Protein AF-A0A922W3M3-F1 (afdb_monomer_lite)

pLDDT: mean 77.65, std 8.55, range [45.28, 86.75]

Secondary structure (DSSP, 8-state):
--HHHHHHHHHHHHHTTS-HHHHHHHHHHHHHHHHHHHHHHHHHHHTT--HHHHHHHHHHHHHHHHHHHHHHHHHHHSHHHHHHHHHHHHHHH--SS--HHHHHHHHHHHHHHHHHHHHHHHHHHHHHHHHHHHHHTT---

Structure (mmCIF, N/CA/C/O backbone):
data_AF-A0A922W3M3-F1
#
_entry.id   AF-A0A922W3M3-F1
#
loop_
_atom_site.group_PDB
_atom_site.id
_atom_site.type_symbol
_atom_site.label_atom_id
_atom_site.label_alt_id
_atom_site.label_comp_id
_atom_site.label_asym_id
_atom_site.label_entity_id
_atom_site.label_seq_id
_atom_site.pdbx_PDB_ins_code
_atom_site.Cartn_x
_atom_site.Cartn_y
_atom_site.Cartn_z
_atom_site.occupancy
_atom_site.B_iso_or_equiv
_atom_site.auth_seq_id
_atom_site.auth_comp_id
_atom_site.auth_asym_id
_atom_site.auth_atom_id
_atom_site.pdbx_PDB_model_num
ATOM 1 N N . MET A 1 1 ? -12.869 9.320 -8.250 1.00 48.91 1 MET A N 1
ATOM 2 C CA . MET A 1 1 ? -11.608 9.200 -7.478 1.00 48.91 1 MET A CA 1
ATOM 3 C C . MET A 1 1 ? -10.377 9.263 -8.399 1.00 48.91 1 MET A C 1
ATOM 5 O O . MET A 1 1 ? -9.536 8.381 -8.354 1.00 48.91 1 MET A O 1
ATOM 9 N N . VAL A 1 2 ? -10.253 10.299 -9.240 1.00 51.06 2 VAL A N 1
ATOM 10 C CA . VAL A 1 2 ? -9.133 10.427 -10.210 1.00 51.06 2 VAL A CA 1
ATOM 11 C C . VAL A 1 2 ? -8.075 11.436 -9.736 1.00 51.06 2 VAL A C 1
ATOM 13 O O . VAL A 1 2 ? -6.919 11.378 -10.133 1.00 51.06 2 VAL A O 1
ATOM 16 N N . VAL A 1 3 ? -8.453 12.325 -8.814 1.00 57.16 3 VAL A N 1
ATOM 17 C CA . VAL A 1 3 ? -7.577 13.363 -8.252 1.00 57.16 3 VAL A CA 1
ATOM 18 C C . VAL A 1 3 ? -6.368 12.787 -7.491 1.00 57.16 3 VAL A C 1
ATOM 20 O O . VAL A 1 3 ? -5.262 13.267 -7.736 1.00 57.16 3 VAL A O 1
ATOM 23 N N . PRO A 1 4 ? -6.503 11.744 -6.639 1.00 66.81 4 PRO A N 1
ATOM 24 C CA . PRO A 1 4 ? -5.361 11.222 -5.884 1.00 66.81 4 PRO A CA 1
ATOM 25 C C . PRO A 1 4 ? -4.205 10.681 -6.750 1.00 66.81 4 PRO A C 1
ATOM 27 O O . PRO A 1 4 ? -3.071 11.097 -6.520 1.00 66.81 4 PRO A O 1
ATOM 30 N N . PRO A 1 5 ? -4.428 9.815 -7.764 1.00 63.19 5 PRO A N 1
ATOM 31 C CA . PRO A 1 5 ? -3.322 9.285 -8.563 1.00 63.19 5 PRO A CA 1
ATOM 32 C C . PRO A 1 5 ? -2.621 10.356 -9.412 1.00 63.19 5 PRO A C 1
ATOM 34 O O . PRO A 1 5 ? -1.406 10.289 -9.581 1.00 63.19 5 PRO A O 1
ATOM 37 N N . ILE A 1 6 ? -3.345 11.374 -9.896 1.00 72.88 6 ILE A N 1
ATOM 38 C CA . ILE A 1 6 ? -2.750 12.477 -10.670 1.00 72.88 6 ILE A CA 1
ATOM 39 C C . ILE A 1 6 ? -1.876 13.360 -9.774 1.00 72.88 6 ILE A C 1
ATOM 41 O O . ILE A 1 6 ? -0.749 13.684 -10.145 1.00 72.88 6 ILE A O 1
ATOM 45 N N . ALA A 1 7 ? -2.365 13.717 -8.583 1.00 71.62 7 ALA A N 1
ATOM 46 C CA . ALA A 1 7 ? -1.602 14.523 -7.632 1.00 71.62 7 ALA A CA 1
ATOM 47 C C . ALA A 1 7 ? -0.295 13.826 -7.218 1.00 71.62 7 ALA A C 1
ATOM 49 O O . ALA A 1 7 ? 0.750 14.470 -7.139 1.00 71.62 7 ALA A O 1
ATOM 50 N N . ILE A 1 8 ? -0.338 12.501 -7.035 1.00 71.25 8 ILE A N 1
ATOM 51 C CA . ILE A 1 8 ? 0.855 11.690 -6.769 1.00 71.25 8 ILE A CA 1
ATOM 52 C C . ILE A 1 8 ? 1.810 11.748 -7.964 1.00 71.25 8 ILE A C 1
ATOM 54 O O . ILE A 1 8 ? 2.973 12.088 -7.776 1.00 71.25 8 ILE A O 1
ATOM 58 N N . ALA A 1 9 ? 1.338 11.493 -9.188 1.00 74.56 9 ALA A N 1
ATOM 59 C CA . ALA A 1 9 ? 2.190 11.495 -10.380 1.00 74.56 9 ALA A CA 1
ATOM 60 C C . ALA A 1 9 ? 2.941 12.827 -10.585 1.00 74.56 9 ALA A C 1
ATOM 62 O O . ALA A 1 9 ? 4.115 12.824 -10.954 1.00 74.56 9 ALA A O 1
ATOM 63 N N . VAL A 1 10 ? 2.288 13.955 -10.289 1.00 80.62 10 VAL A N 1
ATOM 64 C CA . VAL A 1 10 ? 2.880 15.300 -10.389 1.00 80.62 10 VAL A CA 1
ATOM 65 C C . VAL A 1 10 ? 3.872 15.589 -9.257 1.00 80.62 10 VAL A C 1
ATOM 67 O O . VAL A 1 10 ? 4.866 16.279 -9.477 1.00 80.62 10 VAL A O 1
ATOM 70 N N . ALA A 1 11 ? 3.649 15.053 -8.056 1.00 75.88 11 ALA A N 1
ATOM 71 C CA . ALA A 1 11 ? 4.514 15.299 -6.903 1.00 75.88 11 ALA A CA 1
ATOM 72 C C . ALA A 1 11 ? 5.857 14.550 -6.972 1.00 75.88 11 ALA A C 1
ATOM 74 O O . ALA A 1 11 ? 6.844 14.999 -6.387 1.00 75.88 11 ALA A O 1
ATOM 75 N N . ILE A 1 12 ? 5.927 13.424 -7.689 1.00 76.00 12 ILE A N 1
ATOM 76 C CA . ILE A 1 12 ? 7.130 12.582 -7.736 1.00 76.00 12 ILE A CA 1
ATOM 77 C C . ILE A 1 12 ? 8.392 13.291 -8.278 1.00 76.00 12 ILE A C 1
ATOM 79 O O . ILE A 1 12 ? 9.439 13.165 -7.637 1.00 76.00 12 ILE A O 1
ATOM 83 N N . PRO A 1 13 ? 8.373 14.030 -9.407 1.00 79.94 13 PRO A N 1
ATOM 84 C CA . PRO A 1 13 ? 9.574 14.718 -9.890 1.00 79.94 13 PRO A CA 1
ATOM 85 C C . PRO A 1 13 ? 10.123 15.742 -8.889 1.00 79.94 13 PRO A C 1
ATOM 87 O O . PRO A 1 13 ? 11.336 15.919 -8.808 1.00 79.94 13 PRO A O 1
ATOM 90 N N . TRP A 1 14 ? 9.251 16.372 -8.099 1.00 80.25 14 TRP A N 1
ATOM 91 C CA . TRP A 1 14 ? 9.653 17.302 -7.045 1.00 80.25 14 TRP A CA 1
ATOM 92 C C . TRP A 1 14 ? 10.199 16.571 -5.810 1.00 80.25 14 TRP A C 1
ATOM 94 O O . TRP A 1 14 ? 11.246 16.947 -5.285 1.00 80.25 14 TRP A O 1
ATOM 104 N N . LEU A 1 15 ? 9.552 15.475 -5.391 1.00 73.75 15 LEU A N 1
ATOM 105 C CA . LEU A 1 15 ? 10.005 14.635 -4.273 1.00 73.75 15 LEU A CA 1
ATOM 106 C C . LEU A 1 15 ? 11.396 14.035 -4.511 1.00 73.75 15 LEU A C 1
ATOM 108 O O . LEU A 1 15 ? 12.171 13.918 -3.568 1.00 73.75 15 LEU A O 1
ATOM 112 N N . ARG A 1 16 ? 11.746 13.718 -5.766 1.00 72.56 16 ARG A N 1
ATOM 113 C CA . ARG A 1 16 ? 13.081 13.217 -6.144 1.00 72.56 16 ARG A CA 1
ATOM 114 C C . ARG A 1 16 ? 14.224 14.205 -5.887 1.00 72.56 16 ARG A C 1
ATOM 116 O O . ARG A 1 16 ? 15.373 13.783 -5.862 1.00 72.56 16 ARG A O 1
ATOM 123 N N . GLN A 1 17 ? 13.931 15.497 -5.737 1.00 83.75 17 GLN A N 1
ATOM 124 C CA . GLN A 1 17 ? 14.941 16.537 -5.501 1.00 83.75 17 GLN A CA 1
ATOM 125 C C . GLN A 1 17 ? 15.170 16.818 -4.008 1.00 83.75 17 GLN A C 1
ATOM 127 O O . GLN A 1 17 ? 16.065 17.586 -3.664 1.00 83.75 17 GLN A O 1
ATOM 132 N N . GLN A 1 18 ? 14.356 16.239 -3.122 1.00 81.81 18 GLN A N 1
ATOM 133 C CA . GLN A 1 18 ? 14.403 16.491 -1.682 1.00 81.81 18 GLN A CA 1
ATOM 134 C C . GLN A 1 18 ? 15.261 15.452 -0.957 1.00 81.81 18 GLN A C 1
ATOM 136 O O . GLN A 1 18 ? 15.454 14.340 -1.441 1.00 81.81 18 GLN A O 1
ATOM 141 N N . SER A 1 19 ? 15.779 15.810 0.220 1.00 85.50 19 SER A N 1
ATOM 142 C CA . SER A 1 19 ? 16.557 14.885 1.046 1.00 85.50 19 SER A CA 1
ATOM 143 C C . SER A 1 19 ? 15.690 13.730 1.559 1.00 85.50 19 SER A C 1
ATOM 145 O O . SER A 1 19 ? 14.528 13.932 1.924 1.00 85.50 19 SER A O 1
ATOM 147 N N . ASP A 1 20 ? 16.267 12.527 1.645 1.00 81.06 20 ASP A N 1
ATOM 148 C CA . ASP A 1 20 ? 15.551 11.309 2.060 1.00 81.06 20 ASP A CA 1
ATOM 149 C C . ASP A 1 20 ? 14.798 11.496 3.385 1.00 81.06 20 ASP A C 1
ATOM 151 O O . ASP A 1 20 ? 13.644 11.093 3.518 1.00 81.06 20 ASP A O 1
ATOM 155 N N . GLY A 1 21 ? 15.410 12.185 4.355 1.00 80.75 21 GLY A N 1
ATOM 156 C CA . GLY A 1 21 ? 14.781 12.478 5.646 1.00 80.75 21 GLY A CA 1
ATOM 157 C C . GLY A 1 21 ? 13.502 13.314 5.530 1.00 80.75 21 GLY A C 1
ATOM 158 O O . GLY A 1 21 ? 12.533 13.059 6.245 1.00 80.75 21 GLY A O 1
ATOM 159 N N . LEU A 1 22 ? 13.463 14.274 4.601 1.00 83.50 22 LEU A N 1
ATOM 160 C CA . LEU A 1 22 ? 12.285 15.105 4.350 1.00 83.50 22 LEU A CA 1
ATOM 161 C C . LEU A 1 22 ? 11.182 14.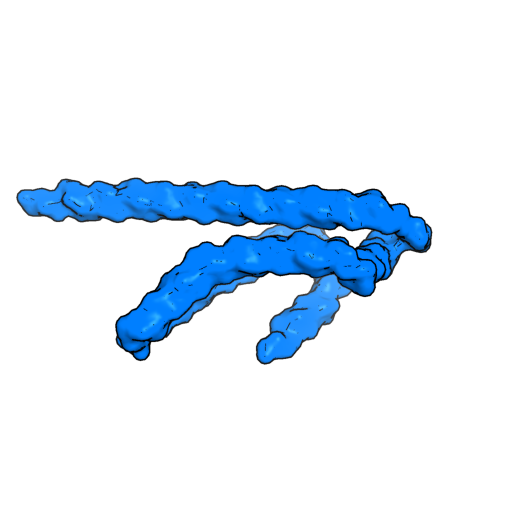278 3.672 1.00 83.50 22 LEU A C 1
ATOM 163 O O . LEU A 1 22 ? 10.018 14.366 4.066 1.00 83.50 22 LEU A O 1
ATOM 167 N N . VAL A 1 23 ? 11.549 13.410 2.723 1.00 81.56 23 VAL A N 1
ATOM 168 C CA . VAL A 1 23 ? 10.612 12.483 2.069 1.00 81.56 23 VAL A CA 1
ATOM 169 C C . VAL A 1 23 ? 9.993 11.521 3.086 1.00 81.56 23 VAL A C 1
ATOM 171 O O . VAL A 1 23 ? 8.770 11.357 3.097 1.00 81.56 23 VAL A O 1
ATOM 174 N N . PHE A 1 24 ? 10.793 10.934 3.981 1.00 81.81 24 PHE A N 1
ATOM 175 C CA . PHE A 1 24 ? 10.284 10.059 5.042 1.00 81.81 24 PHE A CA 1
ATOM 176 C C . PHE A 1 24 ? 9.351 10.796 6.004 1.00 81.81 24 PHE A C 1
ATOM 178 O O . PHE A 1 24 ? 8.296 10.264 6.351 1.00 81.81 24 PHE A O 1
ATOM 185 N N . LEU A 1 25 ? 9.690 12.027 6.393 1.00 84.75 25 LEU A N 1
ATOM 186 C CA . LEU A 1 25 ? 8.866 12.833 7.291 1.00 84.75 25 LEU A CA 1
ATOM 187 C C . LEU A 1 25 ? 7.523 13.201 6.647 1.00 84.75 25 LEU A C 1
ATOM 189 O O . LEU A 1 25 ? 6.475 12.976 7.253 1.00 84.75 25 LEU A O 1
ATOM 193 N N . LEU A 1 26 ? 7.528 13.702 5.407 1.00 83.06 26 LEU A N 1
ATOM 194 C CA . LEU A 1 26 ? 6.297 14.028 4.678 1.00 83.06 26 LEU A CA 1
ATOM 195 C C . LEU A 1 26 ? 5.425 12.791 4.456 1.00 83.06 26 LEU A C 1
ATOM 197 O O . LEU A 1 26 ? 4.212 12.848 4.661 1.00 83.06 26 LEU A O 1
ATOM 201 N N . THR A 1 27 ? 6.040 11.665 4.089 1.00 81.56 27 THR A N 1
ATOM 202 C CA . THR A 1 27 ? 5.329 10.393 3.908 1.00 81.56 27 THR A CA 1
ATOM 203 C C . THR A 1 27 ? 4.723 9.918 5.226 1.00 81.56 27 THR A C 1
ATOM 205 O O . THR A 1 27 ? 3.566 9.505 5.254 1.00 81.56 27 THR A O 1
ATOM 208 N N . GLY A 1 28 ? 5.460 10.039 6.333 1.00 80.88 28 GLY A N 1
ATOM 209 C CA . GLY A 1 28 ? 4.972 9.709 7.670 1.00 80.88 28 GLY A CA 1
ATOM 210 C C . GLY A 1 28 ? 3.781 10.570 8.094 1.00 80.88 28 GLY A C 1
ATOM 211 O O . GLY A 1 28 ? 2.777 10.036 8.571 1.00 80.88 28 GLY A O 1
ATOM 212 N N . ILE A 1 29 ? 3.840 11.885 7.863 1.00 83.50 29 ILE A N 1
ATOM 213 C CA . ILE A 1 29 ? 2.723 12.801 8.146 1.00 83.50 29 ILE A CA 1
ATOM 214 C C . ILE A 1 29 ? 1.509 12.441 7.287 1.00 83.50 29 ILE A C 1
ATOM 216 O O . ILE A 1 29 ? 0.409 12.289 7.818 1.00 83.50 29 ILE A O 1
ATOM 220 N N . ALA A 1 30 ? 1.698 12.259 5.979 1.00 82.31 30 ALA A N 1
ATOM 221 C CA . ALA A 1 30 ? 0.617 11.911 5.061 1.00 82.31 30 ALA A CA 1
ATOM 222 C C . ALA A 1 30 ? -0.042 10.573 5.432 1.00 82.31 30 ALA A C 1
ATOM 224 O O . ALA A 1 30 ? -1.272 10.473 5.451 1.00 82.31 30 ALA A O 1
ATOM 225 N N . ALA A 1 31 ? 0.757 9.563 5.785 1.00 78.31 31 ALA A N 1
ATOM 226 C CA . ALA A 1 31 ? 0.263 8.273 6.253 1.00 78.31 31 ALA A CA 1
ATOM 227 C C . ALA A 1 31 ? -0.540 8.424 7.553 1.00 78.31 31 ALA A C 1
ATOM 229 O O . ALA A 1 31 ? -1.653 7.911 7.650 1.00 78.31 31 ALA A O 1
ATOM 230 N N . THR A 1 32 ? -0.022 9.188 8.518 1.00 78.75 32 THR A N 1
ATOM 231 C CA . THR A 1 32 ? -0.694 9.421 9.806 1.00 78.75 32 THR A CA 1
ATOM 232 C C . THR A 1 32 ? -2.026 10.141 9.615 1.00 78.75 32 THR A C 1
ATOM 234 O O . THR A 1 32 ? -3.042 9.702 10.152 1.00 78.75 32 THR A O 1
ATOM 237 N N . LEU A 1 33 ? -2.054 11.201 8.801 1.00 82.31 33 LEU A N 1
ATOM 238 C CA . LEU A 1 33 ? -3.287 11.915 8.464 1.00 82.31 33 LEU A CA 1
ATOM 239 C C . LEU A 1 33 ? -4.294 10.994 7.779 1.00 82.31 33 LEU A C 1
ATOM 241 O O . LEU A 1 33 ? -5.457 10.982 8.165 1.00 82.31 33 LEU A O 1
ATOM 245 N N . THR A 1 34 ? -3.852 10.177 6.823 1.00 82.19 34 THR A N 1
ATOM 246 C CA . THR A 1 34 ? -4.730 9.232 6.118 1.00 82.19 34 THR A CA 1
ATOM 247 C C . THR A 1 34 ? -5.355 8.227 7.083 1.00 82.19 34 THR A C 1
ATOM 249 O O . THR A 1 34 ? -6.560 7.982 7.021 1.00 82.19 34 THR A O 1
ATOM 252 N N . VAL A 1 35 ? -4.565 7.676 8.009 1.00 79.50 35 VAL A N 1
ATOM 253 C CA . VAL A 1 35 ? -5.059 6.744 9.030 1.00 79.50 35 VAL A CA 1
ATOM 254 C C . VAL A 1 35 ? -6.057 7.437 9.959 1.00 79.50 35 VAL A C 1
ATOM 256 O O . VAL A 1 35 ? -7.152 6.917 10.161 1.00 79.50 35 VAL A O 1
ATOM 259 N N . LEU A 1 36 ? -5.733 8.628 10.469 1.00 78.81 36 LEU A N 1
ATOM 260 C CA . LEU A 1 36 ? -6.625 9.389 11.351 1.00 78.81 36 LEU A CA 1
ATOM 261 C C . LEU A 1 36 ? -7.935 9.768 10.656 1.00 78.81 36 LEU A C 1
ATOM 263 O O . LEU A 1 36 ? -9.007 9.588 11.232 1.00 78.81 36 LEU A O 1
ATOM 267 N N . SER A 1 37 ? -7.868 10.248 9.413 1.00 79.12 37 SER A N 1
ATOM 268 C CA . SER A 1 37 ? -9.051 10.564 8.612 1.00 79.12 37 SER A CA 1
ATOM 269 C C . SER A 1 37 ? -9.888 9.320 8.328 1.00 79.12 37 SER A C 1
ATOM 271 O O . SER A 1 37 ? -11.108 9.387 8.434 1.00 79.12 37 SER A O 1
ATOM 273 N N . SER A 1 38 ? -9.257 8.181 8.023 1.00 76.88 38 SER A N 1
ATOM 274 C CA . SER A 1 38 ? -9.957 6.909 7.810 1.00 76.88 38 SER A CA 1
ATOM 275 C C . SER A 1 38 ? -10.706 6.462 9.069 1.00 76.88 38 SER A C 1
ATOM 277 O O . SER A 1 38 ? -11.890 6.136 8.996 1.00 76.88 38 SER A O 1
ATOM 279 N N . ILE A 1 39 ? -10.063 6.541 10.241 1.00 79.25 39 ILE A N 1
ATOM 280 C CA . ILE A 1 39 ? -10.692 6.215 11.530 1.00 79.25 39 ILE A CA 1
ATOM 281 C C . ILE A 1 39 ? -11.843 7.183 11.834 1.00 79.25 39 ILE A C 1
ATOM 283 O O . ILE A 1 39 ? -12.936 6.745 12.187 1.00 79.25 39 ILE A O 1
ATOM 287 N N . ALA A 1 40 ? -11.630 8.491 11.669 1.00 77.50 40 ALA A N 1
ATOM 288 C CA . ALA A 1 40 ? -12.657 9.500 11.921 1.00 77.50 40 ALA A CA 1
ATOM 289 C C . ALA A 1 40 ? -13.888 9.299 11.022 1.00 77.50 40 ALA A C 1
ATOM 291 O O . ALA A 1 40 ? -15.020 9.315 11.506 1.00 77.50 40 ALA A O 1
ATOM 292 N N . LEU A 1 41 ? -13.671 9.051 9.727 1.00 80.38 41 LEU A N 1
ATOM 293 C CA . LEU A 1 41 ? -14.743 8.756 8.777 1.00 80.38 41 LEU A CA 1
ATOM 294 C C . LEU A 1 41 ? -15.456 7.445 9.115 1.00 80.38 41 LEU A C 1
ATOM 296 O O . LEU A 1 41 ? -16.681 7.401 9.051 1.00 80.38 41 LEU A O 1
ATOM 300 N N . ALA A 1 42 ? -14.724 6.405 9.521 1.00 74.94 42 ALA A N 1
ATOM 301 C CA . ALA A 1 42 ? -15.320 5.137 9.929 1.00 74.94 42 ALA A CA 1
ATOM 302 C C . ALA A 1 42 ? -16.258 5.308 11.137 1.00 74.94 42 ALA A C 1
ATOM 304 O O . ALA A 1 42 ? -17.373 4.792 11.116 1.00 74.94 42 ALA A O 1
ATOM 305 N N . VAL A 1 43 ? -15.855 6.087 12.148 1.00 76.50 43 VAL A N 1
ATOM 306 C CA . VAL A 1 43 ? -16.678 6.368 13.341 1.00 76.50 43 VAL A CA 1
ATOM 307 C C . VAL A 1 43 ? -17.921 7.191 13.002 1.00 76.50 43 VAL A C 1
ATOM 309 O O . VAL A 1 43 ? -19.000 6.928 13.533 1.00 76.50 43 VAL A O 1
ATOM 312 N N . LEU A 1 44 ? -17.786 8.194 12.130 1.00 78.31 44 LEU A N 1
ATOM 313 C CA . LEU A 1 44 ? -18.923 9.006 11.691 1.00 78.31 44 LEU A CA 1
ATOM 314 C C . LEU A 1 44 ? -19.928 8.173 10.888 1.00 78.31 44 LEU A C 1
ATOM 316 O O . LEU A 1 44 ? -21.133 8.309 11.094 1.00 78.31 44 LEU A O 1
ATOM 320 N N . ASN A 1 45 ? -19.432 7.299 10.011 1.00 75.94 45 ASN A N 1
ATOM 321 C CA . ASN A 1 45 ? -20.266 6.482 9.138 1.00 75.94 45 ASN A CA 1
ATOM 322 C C . ASN A 1 45 ? -20.981 5.355 9.905 1.00 75.94 45 ASN A C 1
ATOM 324 O O . ASN A 1 45 ? -22.144 5.084 9.632 1.00 75.94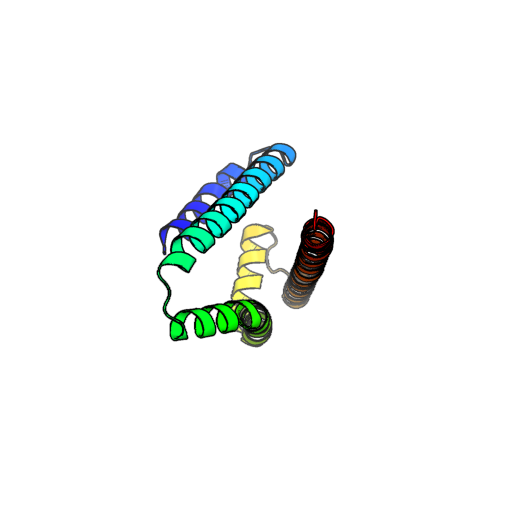 45 ASN A O 1
ATOM 328 N N . ASP A 1 46 ? -20.350 4.747 10.918 1.00 70.31 46 ASP A N 1
ATOM 329 C CA . ASP A 1 46 ? -20.937 3.637 11.696 1.00 70.31 46 ASP A CA 1
ATOM 330 C C . ASP A 1 46 ? -22.265 3.998 12.394 1.00 70.31 46 ASP A C 1
ATOM 332 O O . ASP A 1 46 ? -23.117 3.136 12.620 1.00 70.31 46 ASP A O 1
ATOM 336 N N . ARG A 1 47 ? -22.494 5.290 12.669 1.00 67.25 47 ARG A N 1
ATOM 337 C CA . ARG A 1 47 ? -23.727 5.783 13.306 1.00 67.25 47 ARG A CA 1
ATOM 338 C C . ARG A 1 47 ? -24.960 5.778 12.398 1.00 67.25 47 ARG A C 1
ATOM 340 O O . ARG A 1 47 ? -26.060 5.929 12.920 1.00 67.25 47 ARG A O 1
ATOM 347 N N . GLN A 1 48 ? -24.801 5.637 11.081 1.00 71.38 48 GLN A N 1
ATOM 348 C CA . GLN A 1 48 ? -25.908 5.722 10.113 1.00 71.38 48 GLN A CA 1
ATOM 349 C C . GLN A 1 48 ? -26.157 4.421 9.336 1.00 71.38 48 GLN A C 1
ATOM 351 O O . GLN A 1 48 ? -26.903 4.417 8.362 1.00 71.38 48 GLN A O 1
ATOM 356 N N . ILE A 1 49 ? -25.525 3.319 9.745 1.00 72.62 49 ILE A N 1
ATOM 357 C CA . ILE A 1 49 ? -25.479 2.079 8.968 1.00 72.62 49 ILE A CA 1
ATOM 358 C C . ILE A 1 49 ? -26.479 1.049 9.508 1.00 72.62 49 ILE A C 1
ATOM 360 O O . ILE A 1 49 ? -26.381 0.610 10.658 1.00 72.62 49 ILE A O 1
ATOM 364 N N . ASP A 1 50 ? -27.392 0.617 8.635 1.00 80.62 50 ASP A N 1
ATOM 365 C CA . ASP A 1 50 ? -28.314 -0.498 8.871 1.00 80.62 50 ASP A CA 1
ATOM 366 C C . ASP A 1 50 ? -27.572 -1.832 9.054 1.00 80.62 50 ASP A C 1
ATOM 368 O O . ASP A 1 50 ? -26.464 -2.040 8.549 1.00 80.62 50 ASP A O 1
ATOM 372 N N . GLU A 1 51 ? -28.205 -2.796 9.725 1.00 79.69 51 GLU A N 1
ATOM 373 C CA . GLU A 1 51 ? -27.595 -4.093 10.058 1.00 79.69 51 GLU A CA 1
ATOM 374 C C . GLU A 1 51 ? -27.049 -4.848 8.834 1.00 79.69 51 GLU A C 1
ATOM 376 O O . GLU A 1 51 ? -25.969 -5.446 8.896 1.00 79.69 51 GLU A O 1
ATOM 381 N N . TRP A 1 52 ? -27.741 -4.756 7.693 1.00 80.38 52 TRP A N 1
ATOM 382 C CA . TRP A 1 52 ? -27.281 -5.323 6.424 1.00 80.38 52 TRP A CA 1
ATOM 383 C C . TRP A 1 52 ? -25.967 -4.691 5.951 1.00 80.38 52 TRP A C 1
ATOM 385 O O . TRP A 1 52 ? -25.008 -5.392 5.617 1.00 80.38 52 TRP A O 1
ATOM 395 N N . GLN A 1 53 ? -25.889 -3.360 5.969 1.00 77.62 53 GLN A N 1
ATOM 396 C CA . GLN A 1 53 ? -24.685 -2.642 5.569 1.00 77.62 53 GLN A CA 1
ATOM 397 C C . GLN A 1 53 ? -23.532 -2.871 6.557 1.00 77.62 53 GLN A C 1
ATOM 399 O O . GLN A 1 53 ? -22.380 -2.952 6.131 1.00 77.62 53 GLN A O 1
ATOM 404 N N . ARG A 1 54 ? -23.823 -3.078 7.848 1.00 78.56 54 ARG A N 1
ATOM 405 C CA . ARG A 1 54 ? -22.816 -3.430 8.862 1.00 78.56 54 ARG A CA 1
ATOM 406 C C . ARG A 1 54 ? -22.214 -4.815 8.613 1.00 78.56 54 ARG A C 1
ATOM 408 O O . ARG A 1 54 ? -20.998 -4.979 8.722 1.00 78.56 54 ARG A O 1
ATOM 415 N N . SER A 1 55 ? -23.034 -5.802 8.246 1.00 80.19 55 SER A N 1
ATOM 416 C CA . SER A 1 55 ? -22.549 -7.131 7.839 1.00 80.19 55 SER A CA 1
ATOM 417 C C . SER A 1 55 ? -21.662 -7.041 6.593 1.00 80.19 55 SER A C 1
ATOM 419 O O . SER A 1 55 ? -20.551 -7.577 6.567 1.00 80.19 55 SER A O 1
ATOM 421 N N . ASN A 1 56 ? -22.098 -6.264 5.598 1.00 78.94 56 ASN A N 1
ATOM 422 C CA . ASN A 1 56 ? -21.352 -6.077 4.357 1.00 78.94 56 ASN A CA 1
ATOM 423 C C . ASN A 1 56 ? -20.015 -5.341 4.584 1.00 78.94 56 ASN A C 1
ATOM 425 O O . ASN A 1 56 ? -18.987 -5.721 4.026 1.00 78.94 56 ASN A O 1
ATOM 429 N N . ALA A 1 57 ? -19.994 -4.337 5.467 1.00 79.06 57 ALA A N 1
ATOM 430 C CA . ALA A 1 57 ? -18.774 -3.631 5.856 1.00 79.06 57 ALA A CA 1
ATOM 431 C C . ALA A 1 57 ? -17.775 -4.558 6.570 1.00 79.06 57 ALA A C 1
ATOM 433 O O . ALA A 1 57 ? -16.577 -4.508 6.283 1.00 79.06 57 ALA A O 1
ATOM 434 N N . ARG A 1 58 ? -18.250 -5.448 7.454 1.00 79.75 58 ARG A N 1
ATOM 435 C CA . ARG A 1 58 ? -17.405 -6.460 8.117 1.00 79.75 58 ARG A CA 1
ATOM 436 C C . ARG A 1 58 ? -16.823 -7.454 7.118 1.00 79.75 58 ARG A C 1
ATOM 438 O O . ARG A 1 58 ? -15.620 -7.699 7.149 1.00 79.75 58 ARG A O 1
ATOM 445 N N . PHE A 1 59 ? -17.646 -7.960 6.199 1.00 79.00 59 PHE A N 1
ATOM 446 C CA . PHE A 1 59 ? -17.191 -8.845 5.129 1.00 79.00 59 PHE A CA 1
ATOM 447 C C . PHE A 1 59 ? -16.128 -8.165 4.256 1.00 79.00 59 PHE A C 1
ATOM 449 O O . PHE A 1 59 ? -15.046 -8.716 4.060 1.00 79.00 59 PHE A O 1
ATOM 456 N N . SER A 1 60 ? -16.386 -6.934 3.807 1.00 80.06 60 SER A N 1
ATOM 457 C CA . SER A 1 60 ? -15.433 -6.162 3.006 1.00 80.06 60 SER A CA 1
ATOM 458 C C . SER A 1 60 ? -14.135 -5.870 3.759 1.00 80.06 60 SER A C 1
ATOM 460 O O . SER A 1 60 ? -13.071 -5.868 3.149 1.00 80.06 60 SER A O 1
ATOM 462 N N . SER A 1 61 ? -14.194 -5.624 5.067 1.00 77.31 61 SER A N 1
ATOM 463 C CA . SER A 1 61 ? -13.002 -5.333 5.873 1.00 77.31 61 SER A CA 1
ATOM 464 C C . SER A 1 61 ? -12.157 -6.586 6.106 1.00 77.31 61 SER A C 1
ATOM 466 O O . SER A 1 61 ? -10.932 -6.521 6.068 1.00 77.31 61 SER A O 1
ATOM 468 N N . GLN A 1 62 ? -12.808 -7.734 6.308 1.00 79.06 62 GLN A N 1
ATOM 469 C CA . GLN A 1 62 ? -12.136 -9.011 6.533 1.00 79.06 62 GLN A CA 1
ATOM 470 C C . GLN A 1 62 ? -11.542 -9.589 5.244 1.00 79.06 62 GLN A C 1
ATOM 472 O O . GLN A 1 62 ? -10.408 -10.061 5.246 1.00 79.06 62 GLN A O 1
ATOM 477 N N . TRP A 1 63 ? -12.289 -9.540 4.140 1.00 76.94 63 TRP A N 1
ATOM 478 C CA . TRP A 1 63 ? -11.893 -10.174 2.882 1.00 76.94 63 TRP A CA 1
ATOM 479 C C . TRP A 1 63 ? -11.244 -9.216 1.894 1.00 76.94 63 TRP A C 1
ATOM 481 O O . TRP A 1 63 ? -10.468 -9.664 1.056 1.00 76.94 63 TRP A O 1
ATOM 491 N N . GLY A 1 64 ? -11.511 -7.911 1.978 1.00 78.94 64 GLY A N 1
ATOM 492 C CA . GLY A 1 64 ? -11.030 -6.935 0.998 1.00 78.94 64 GLY A CA 1
ATOM 493 C C . GLY A 1 64 ? -9.510 -6.919 0.875 1.00 78.94 64 GLY A C 1
ATOM 494 O O . GLY A 1 64 ? -8.984 -6.869 -0.235 1.00 78.94 64 GLY A O 1
ATOM 495 N N . TRP A 1 65 ? -8.794 -7.053 1.993 1.00 77.38 65 TRP A N 1
ATOM 496 C CA . TRP A 1 65 ? -7.335 -7.127 1.973 1.00 77.38 65 TRP A CA 1
ATOM 497 C C . TRP A 1 65 ? -6.823 -8.443 1.376 1.00 77.38 65 TRP A C 1
ATOM 499 O O . TRP A 1 65 ? -5.985 -8.418 0.477 1.00 77.38 65 TRP A O 1
ATOM 509 N N . THR A 1 66 ? -7.356 -9.590 1.809 1.00 79.06 66 THR A N 1
ATOM 510 C CA . THR A 1 66 ? -6.933 -10.910 1.313 1.00 79.06 66 THR A CA 1
ATOM 511 C C . THR A 1 66 ? -7.249 -11.089 -0.171 1.00 79.06 66 THR A C 1
ATOM 513 O O . THR A 1 66 ? -6.397 -11.538 -0.937 1.00 79.06 66 THR A O 1
ATOM 516 N N . VAL A 1 67 ? -8.451 -10.693 -0.594 1.00 83.69 67 VAL A N 1
ATOM 517 C CA . VAL A 1 67 ? -8.880 -10.729 -1.997 1.00 83.69 67 VAL A CA 1
ATOM 518 C C . VAL A 1 67 ? -8.058 -9.746 -2.825 1.00 83.69 67 VAL A C 1
ATOM 520 O O . VAL A 1 67 ? -7.594 -10.115 -3.899 1.00 83.69 67 VAL A O 1
ATOM 523 N N . GLY A 1 68 ? -7.810 -8.533 -2.324 1.00 79.75 68 GLY A N 1
ATOM 524 C CA . GLY A 1 68 ? -6.968 -7.545 -3.000 1.00 79.75 68 GLY A CA 1
ATOM 525 C C . GLY A 1 68 ? -5.530 -8.032 -3.196 1.00 79.75 68 GLY A C 1
ATOM 526 O O . GLY A 1 68 ? -4.991 -7.933 -4.297 1.00 79.75 68 GLY A O 1
ATOM 527 N N . ALA A 1 69 ? -4.926 -8.627 -2.165 1.00 81.06 69 ALA A N 1
ATOM 528 C CA . ALA A 1 69 ? -3.581 -9.187 -2.257 1.00 81.06 69 ALA A CA 1
ATOM 529 C C . ALA A 1 69 ? -3.520 -10.395 -3.210 1.00 81.06 69 ALA A C 1
ATOM 531 O O . ALA A 1 69 ? -2.607 -10.491 -4.033 1.00 81.06 69 ALA A O 1
ATOM 532 N N . GLY A 1 70 ? -4.520 -11.280 -3.155 1.00 80.19 70 GLY A N 1
ATOM 533 C CA . GLY A 1 70 ? -4.650 -12.406 -4.081 1.00 80.19 70 GLY A CA 1
ATOM 534 C C . GLY A 1 70 ? -4.850 -11.960 -5.533 1.00 80.19 70 GLY A C 1
ATOM 535 O O . GLY A 1 70 ? -4.268 -12.546 -6.446 1.00 80.19 70 GLY A O 1
ATOM 536 N N . LEU A 1 71 ? -5.598 -10.876 -5.757 1.00 86.62 71 LEU A N 1
ATOM 537 C CA . LEU A 1 71 ? -5.804 -10.296 -7.083 1.00 86.62 71 LEU A CA 1
ATOM 538 C C . LEU A 1 71 ? -4.484 -9.819 -7.701 1.00 86.62 71 LEU A C 1
ATOM 540 O O . LEU A 1 71 ? -4.261 -10.044 -8.884 1.00 86.62 71 LEU A O 1
ATOM 544 N N . VAL A 1 72 ? -3.587 -9.208 -6.920 1.00 81.38 72 VAL A N 1
ATOM 545 C CA . VAL A 1 72 ? -2.262 -8.786 -7.416 1.00 81.38 72 VAL A CA 1
ATOM 546 C C . VAL A 1 72 ? -1.438 -9.990 -7.879 1.00 81.38 72 VAL A C 1
ATOM 548 O O . VAL A 1 72 ? -0.810 -9.929 -8.936 1.00 81.38 72 VAL A O 1
ATOM 551 N N . ALA A 1 73 ? -1.488 -11.107 -7.150 1.00 81.31 73 ALA A N 1
ATOM 552 C CA . ALA A 1 73 ? -0.826 -12.341 -7.569 1.00 81.31 73 ALA A CA 1
ATOM 553 C C . ALA A 1 73 ? -1.415 -12.898 -8.880 1.00 81.31 73 ALA A C 1
ATOM 555 O O . ALA A 1 73 ? -0.665 -13.321 -9.758 1.00 81.31 73 ALA A O 1
ATOM 556 N N . LEU A 1 74 ? -2.741 -12.840 -9.050 1.00 82.94 74 LEU A N 1
ATOM 557 C CA . LEU A 1 74 ? -3.407 -13.229 -10.299 1.00 82.94 74 LEU A CA 1
ATOM 558 C C . LEU A 1 74 ? -3.063 -12.281 -11.457 1.00 82.94 74 LEU A C 1
ATOM 560 O O . LEU A 1 74 ? -2.796 -12.737 -12.567 1.00 82.94 74 LEU A O 1
ATOM 564 N N . LEU A 1 75 ? -3.007 -10.973 -11.206 1.00 84.44 75 LEU A N 1
ATOM 565 C CA . LEU A 1 75 ? -2.615 -9.969 -12.197 1.00 84.44 75 LEU A CA 1
ATOM 566 C C . LEU A 1 75 ? -1.167 -10.158 -12.646 1.00 84.44 75 LEU A C 1
ATOM 568 O O . LEU A 1 75 ? -0.877 -10.005 -13.827 1.00 84.44 75 LEU A O 1
ATOM 572 N N . LEU A 1 76 ? -0.272 -10.570 -11.747 1.00 82.62 76 LEU A N 1
ATOM 573 C CA . LEU A 1 76 ? 1.099 -10.927 -12.105 1.00 82.62 76 LEU A CA 1
ATOM 574 C C . LEU A 1 76 ? 1.169 -12.135 -13.042 1.00 82.62 76 LEU A C 1
ATOM 576 O O . LEU A 1 76 ? 2.171 -12.277 -13.729 1.00 82.62 76 LEU A O 1
ATOM 580 N N . VAL A 1 77 ? 0.141 -12.984 -13.146 1.00 83.31 77 VAL A N 1
ATOM 581 C CA . VAL A 1 77 ? 0.113 -14.053 -14.160 1.00 83.31 77 VAL A CA 1
ATOM 582 C C . VAL A 1 77 ? -0.073 -13.470 -15.565 1.00 83.31 77 VAL A C 1
ATOM 584 O O . VAL A 1 77 ? 0.460 -14.022 -16.528 1.00 83.31 77 VAL A O 1
ATOM 587 N N . VAL A 1 78 ? -0.743 -12.325 -15.680 1.00 86.38 78 VAL A N 1
ATOM 588 C CA . VAL A 1 78 ? -1.135 -11.702 -16.945 1.00 86.38 78 VAL A CA 1
ATOM 589 C C . VAL A 1 78 ? 0.061 -10.961 -17.586 1.00 86.38 78 VAL A C 1
ATOM 591 O O . VAL A 1 78 ? 0.606 -10.045 -16.965 1.00 86.38 78 VAL A O 1
ATOM 594 N N . PRO A 1 79 ? 0.474 -11.307 -18.827 1.00 79.62 79 PRO A N 1
ATOM 595 C CA . PRO A 1 79 ? 1.640 -10.710 -19.493 1.00 79.62 79 PRO A CA 1
ATOM 596 C C . PRO A 1 79 ? 1.659 -9.171 -19.537 1.00 79.62 79 PRO A C 1
ATOM 598 O O . PRO A 1 79 ? 2.645 -8.603 -19.070 1.00 79.62 79 PRO A O 1
ATOM 601 N N . PRO A 1 80 ? 0.583 -8.465 -19.956 1.00 83.06 80 PRO A N 1
ATOM 602 C CA . PRO A 1 80 ? 0.618 -7.004 -20.048 1.00 83.06 80 PRO A CA 1
ATOM 603 C C . PRO A 1 80 ? 0.843 -6.304 -18.701 1.00 83.06 80 PRO A C 1
ATOM 605 O O . PRO A 1 80 ? 1.374 -5.199 -18.671 1.00 83.06 80 PRO A O 1
ATOM 608 N N . VAL A 1 81 ? 0.490 -6.930 -17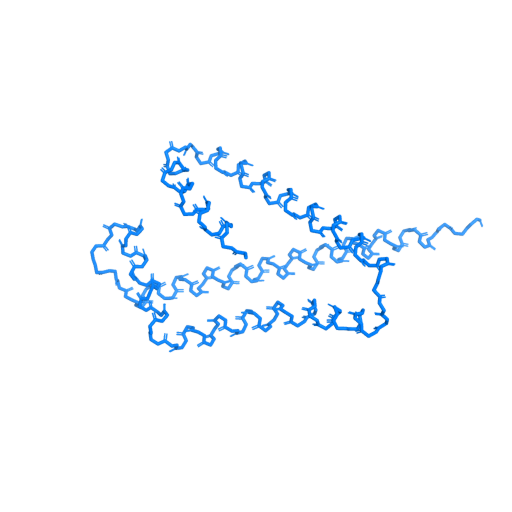.573 1.00 81.44 81 VAL A N 1
ATOM 609 C CA . VAL A 1 81 ? 0.775 -6.359 -16.247 1.00 81.44 81 VAL A CA 1
ATOM 610 C C . VAL A 1 81 ? 2.267 -6.454 -15.935 1.00 81.44 81 VAL A C 1
ATOM 612 O O . VAL A 1 81 ? 2.850 -5.490 -15.442 1.00 81.44 81 VAL A O 1
ATOM 615 N N . ARG A 1 82 ? 2.908 -7.585 -16.257 1.00 80.94 82 ARG A N 1
ATOM 616 C CA . ARG A 1 82 ? 4.363 -7.740 -16.099 1.00 80.94 82 ARG A CA 1
ATOM 617 C C . ARG A 1 82 ? 5.106 -6.744 -16.981 1.00 80.94 82 ARG A C 1
ATOM 619 O O . ARG A 1 82 ? 6.028 -6.094 -16.500 1.00 80.94 82 ARG A O 1
ATOM 626 N N . ASP A 1 83 ? 4.658 -6.577 -18.221 1.00 82.31 83 ASP A N 1
ATOM 627 C CA . ASP A 1 83 ? 5.275 -5.657 -19.177 1.00 82.31 83 ASP A CA 1
ATOM 628 C C . ASP A 1 83 ? 5.165 -4.200 -18.712 1.00 82.31 83 ASP A C 1
ATOM 630 O O . ASP A 1 83 ? 6.130 -3.449 -18.825 1.00 82.31 83 ASP A O 1
ATOM 634 N N . LEU A 1 84 ? 4.043 -3.806 -18.096 1.00 83.38 84 LEU A N 1
ATOM 635 C CA . LEU A 1 84 ? 3.900 -2.486 -17.469 1.00 83.38 84 LEU A CA 1
ATOM 636 C C . LEU A 1 84 ? 4.855 -2.288 -16.287 1.00 83.38 84 LEU A C 1
ATOM 638 O O . LEU A 1 84 ? 5.432 -1.210 -16.144 1.00 83.38 84 LEU A O 1
ATOM 642 N N . ILE A 1 85 ? 5.047 -3.312 -15.450 1.00 81.81 85 ILE A N 1
ATOM 643 C CA . ILE A 1 85 ? 5.994 -3.253 -14.326 1.00 81.81 85 ILE A CA 1
ATOM 644 C C . ILE A 1 85 ? 7.428 -3.113 -14.850 1.00 81.81 85 ILE A C 1
ATOM 646 O O . ILE A 1 85 ? 8.189 -2.292 -14.339 1.00 81.81 85 ILE A O 1
ATOM 650 N N . VAL A 1 86 ? 7.792 -3.872 -15.886 1.00 81.62 86 VAL A N 1
ATOM 651 C CA . VAL A 1 86 ? 9.122 -3.825 -16.514 1.00 81.62 86 VAL A CA 1
ATOM 652 C C . VAL A 1 86 ? 9.354 -2.488 -17.222 1.00 81.62 86 VAL A C 1
ATOM 654 O O . VAL A 1 86 ? 10.405 -1.877 -17.034 1.00 81.62 86 VAL A O 1
ATOM 657 N N . ALA A 1 87 ? 8.366 -1.984 -17.965 1.00 81.06 87 ALA A N 1
ATOM 658 C CA . ALA A 1 87 ? 8.423 -0.673 -18.609 1.00 81.06 87 ALA A CA 1
ATOM 659 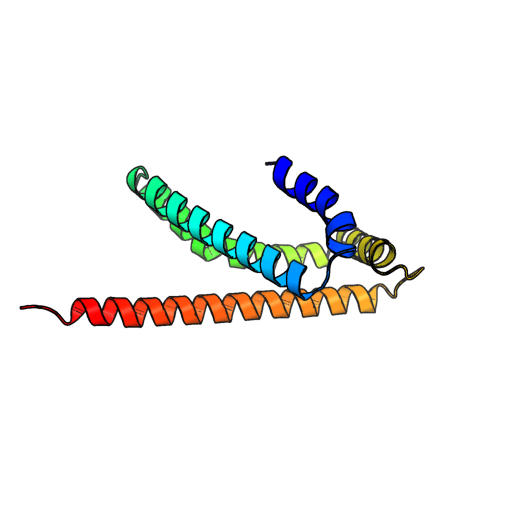C C . ALA A 1 87 ? 8.535 0.458 -17.577 1.00 81.06 87 ALA A C 1
ATOM 661 O O . ALA A 1 87 ? 9.341 1.374 -17.741 1.00 81.06 87 ALA A O 1
ATOM 662 N N . GLY A 1 88 ? 7.789 0.363 -16.472 1.00 80.56 88 GLY A N 1
ATOM 663 C CA . GLY A 1 88 ? 7.944 1.248 -15.324 1.00 80.56 88 GLY A CA 1
ATOM 664 C C . GLY A 1 88 ? 9.365 1.180 -14.765 1.00 80.56 88 GLY A C 1
ATOM 665 O O . GLY A 1 88 ? 10.050 2.193 -14.691 1.00 80.56 88 GLY A O 1
ATOM 666 N N . ALA A 1 89 ? 9.873 -0.007 -14.446 1.00 77.75 89 ALA A N 1
ATOM 667 C CA . ALA A 1 89 ? 11.232 -0.157 -13.929 1.00 77.75 89 ALA A CA 1
ATOM 668 C C . ALA A 1 89 ? 12.298 0.437 -14.872 1.00 77.75 89 ALA A C 1
ATOM 670 O O . ALA A 1 89 ? 13.228 1.085 -14.395 1.00 77.75 89 ALA A O 1
ATOM 671 N N . ALA A 1 90 ? 12.138 0.297 -16.192 1.00 79.38 90 ALA A N 1
ATOM 672 C CA . ALA A 1 90 ? 13.037 0.891 -17.183 1.00 79.38 90 ALA A CA 1
ATOM 673 C C . ALA A 1 90 ? 13.014 2.432 -17.150 1.00 79.38 90 ALA A C 1
ATOM 675 O O . ALA A 1 90 ? 14.067 3.067 -17.088 1.00 79.38 90 ALA A O 1
ATOM 676 N N . VAL A 1 91 ? 11.822 3.041 -17.127 1.00 78.81 91 VAL A N 1
ATOM 677 C CA . VAL A 1 91 ? 11.650 4.507 -17.070 1.00 78.81 91 VAL A CA 1
ATOM 678 C C . VAL A 1 91 ? 12.167 5.082 -15.751 1.00 78.81 91 VAL A C 1
ATOM 680 O O . VAL A 1 91 ? 12.813 6.129 -15.722 1.00 78.81 91 VAL A O 1
ATOM 683 N N . TRP A 1 92 ? 11.882 4.403 -14.643 1.00 71.88 92 TRP A N 1
ATOM 684 C CA . TRP A 1 92 ? 12.152 4.909 -13.301 1.00 71.88 92 TRP A CA 1
ATOM 685 C C . TRP A 1 92 ? 13.579 4.628 -12.830 1.00 71.88 92 TRP A C 1
ATOM 687 O O . TRP A 1 92 ? 14.141 5.464 -12.116 1.00 71.88 92 T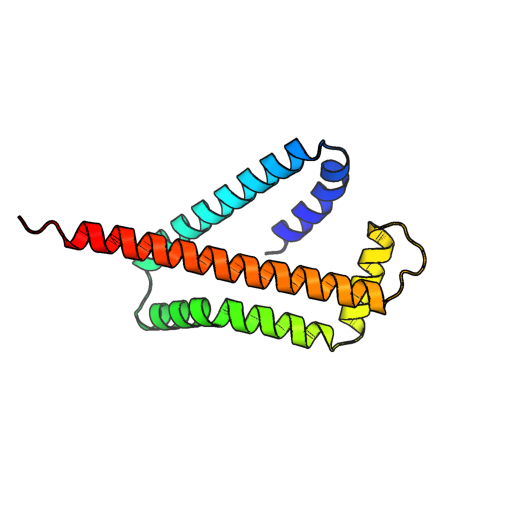RP A O 1
ATOM 697 N N . GLY A 1 93 ? 14.148 3.489 -13.230 1.00 67.94 93 GLY A N 1
ATOM 698 C CA . GLY A 1 93 ? 15.512 3.068 -12.916 1.00 67.94 93 GLY A CA 1
ATOM 699 C C . GLY A 1 93 ? 16.565 3.557 -13.911 1.00 67.94 93 GLY A C 1
ATOM 700 O O . GLY A 1 93 ? 17.750 3.447 -13.620 1.00 67.94 93 GLY A O 1
ATOM 701 N N . GLY A 1 94 ? 16.164 4.095 -15.070 1.00 70.38 94 GLY A N 1
ATOM 702 C CA . GLY A 1 94 ? 17.091 4.619 -16.081 1.00 70.38 94 GLY A CA 1
ATOM 703 C C . GLY A 1 94 ? 17.966 3.549 -16.747 1.00 70.38 94 GLY A C 1
ATOM 704 O O . GLY A 1 94 ? 18.976 3.885 -17.359 1.00 70.38 94 GLY A O 1
ATOM 705 N N . VAL A 1 95 ? 17.600 2.269 -16.622 1.00 69.44 95 VAL A N 1
ATOM 706 C CA . VAL A 1 95 ? 18.335 1.136 -17.197 1.00 69.44 95 VAL A CA 1
ATOM 707 C C . VAL A 1 95 ? 17.643 0.703 -18.495 1.00 69.44 95 VAL A C 1
ATOM 709 O O . VAL A 1 95 ? 16.488 0.274 -18.440 1.00 69.44 95 VAL A O 1
ATOM 712 N N . PRO A 1 96 ? 18.309 0.787 -19.663 1.00 62.06 96 PRO A N 1
ATOM 713 C CA . PRO A 1 96 ? 17.766 0.263 -20.912 1.00 62.06 96 PRO A CA 1
ATOM 714 C C . PRO A 1 96 ? 17.691 -1.269 -20.853 1.00 62.06 96 PRO A C 1
ATOM 716 O O . PRO A 1 96 ? 18.689 -1.916 -20.550 1.00 62.06 96 PRO A O 1
ATOM 719 N N . ASN A 1 97 ? 16.527 -1.846 -21.170 1.00 65.69 97 ASN A N 1
ATOM 720 C CA . ASN A 1 97 ? 16.265 -3.296 -21.176 1.00 65.69 97 ASN A CA 1
ATOM 721 C C . ASN A 1 97 ? 16.611 -4.015 -19.855 1.00 65.69 97 ASN A C 1
ATOM 723 O O . ASN A 1 97 ? 17.510 -4.859 -19.823 1.00 65.69 97 ASN A O 1
ATOM 727 N N . PRO A 1 98 ? 15.893 -3.719 -18.757 1.00 72.69 98 PRO A N 1
ATOM 728 C CA . PRO A 1 98 ? 16.070 -4.456 -17.516 1.00 72.69 98 PRO A CA 1
ATOM 729 C C . PRO A 1 98 ? 15.628 -5.918 -17.690 1.00 72.69 98 PRO A C 1
ATOM 731 O O . PRO A 1 98 ? 14.643 -6.201 -18.373 1.00 72.69 98 PRO A O 1
ATOM 734 N N . ASP A 1 99 ? 16.341 -6.851 -17.051 1.00 81.00 99 ASP A N 1
ATOM 735 C CA . ASP A 1 99 ? 15.960 -8.266 -17.045 1.00 81.00 99 ASP A CA 1
ATOM 736 C C . ASP A 1 99 ? 14.562 -8.423 -16.426 1.00 81.00 99 ASP A C 1
ATOM 738 O O . ASP A 1 99 ? 14.359 -8.232 -15.222 1.00 81.00 99 ASP A O 1
ATOM 742 N N . ALA A 1 100 ? 13.587 -8.778 -17.267 1.00 78.44 100 ALA A N 1
ATOM 743 C CA . ALA A 1 100 ? 12.189 -8.912 -16.882 1.00 78.44 100 ALA A CA 1
ATOM 744 C C . ALA A 1 100 ? 12.003 -9.918 -15.740 1.00 78.44 100 ALA A C 1
ATOM 746 O O . ALA A 1 100 ? 11.154 -9.715 -14.867 1.00 78.44 100 ALA A O 1
ATOM 747 N N . ARG A 1 101 ? 12.815 -10.983 -15.701 1.00 82.12 101 ARG A N 1
ATOM 748 C CA . ARG A 1 101 ? 12.733 -11.984 -14.638 1.00 82.12 101 ARG A CA 1
ATOM 749 C C . ARG A 1 101 ? 13.158 -11.379 -13.308 1.00 82.12 101 ARG A C 1
ATOM 751 O O . ARG A 1 101 ? 12.424 -11.521 -12.333 1.00 82.12 101 ARG A O 1
ATOM 758 N N . LEU A 1 102 ? 14.283 -10.665 -13.293 1.00 82.56 102 LEU A N 1
ATOM 759 C CA . LEU A 1 102 ? 14.812 -10.008 -12.100 1.00 82.56 102 LEU A CA 1
ATOM 760 C C . LEU A 1 102 ? 13.844 -8.945 -11.560 1.00 82.56 102 LEU A C 1
ATOM 762 O O . LEU A 1 102 ? 13.582 -8.903 -10.353 1.00 82.56 102 LEU A O 1
ATOM 766 N N . VAL A 1 103 ? 13.271 -8.121 -12.444 1.00 81.56 103 VAL A N 1
ATOM 767 C CA . VAL A 1 103 ? 12.311 -7.070 -12.071 1.00 81.56 103 VAL A CA 1
ATOM 768 C C . VAL A 1 103 ? 11.057 -7.674 -11.447 1.00 81.56 103 VAL A C 1
ATOM 770 O O . VAL A 1 103 ? 10.658 -7.268 -10.356 1.00 81.56 103 VAL A O 1
ATOM 773 N N . VAL A 1 104 ? 10.462 -8.680 -12.092 1.00 83.81 104 VAL A N 1
ATOM 774 C CA . VAL A 1 104 ? 9.238 -9.320 -11.590 1.00 83.81 104 VAL A CA 1
ATOM 775 C C . VAL A 1 104 ? 9.497 -10.039 -10.265 1.00 83.81 104 VAL A C 1
ATOM 777 O O . VAL A 1 104 ? 8.678 -9.935 -9.350 1.00 83.81 104 VAL A O 1
ATOM 780 N N . THR A 1 105 ? 10.640 -10.714 -10.104 1.00 82.62 105 THR A N 1
ATOM 781 C CA . THR A 1 105 ? 10.985 -11.347 -8.820 1.00 82.62 105 THR A CA 1
ATOM 782 C C . THR A 1 105 ? 11.200 -10.319 -7.718 1.00 82.62 105 THR A C 1
ATOM 784 O O . THR A 1 105 ? 10.675 -10.496 -6.622 1.00 82.62 105 THR A O 1
ATOM 787 N N . THR A 1 106 ? 11.897 -9.218 -8.007 1.00 84.12 106 THR A N 1
ATOM 788 C CA . THR A 1 106 ? 12.154 -8.153 -7.025 1.00 84.12 106 THR A CA 1
ATOM 789 C C . THR A 1 106 ? 10.852 -7.475 -6.608 1.00 84.12 106 THR A C 1
ATOM 791 O O . THR A 1 106 ? 10.611 -7.278 -5.418 1.00 84.12 106 THR A O 1
ATOM 794 N N . PHE A 1 107 ? 9.969 -7.197 -7.571 1.00 84.88 107 PHE A N 1
ATOM 795 C CA . PHE A 1 107 ? 8.630 -6.681 -7.305 1.00 84.88 107 PHE A CA 1
ATOM 796 C C . PHE A 1 107 ? 7.819 -7.641 -6.428 1.00 84.88 107 PHE A C 1
ATOM 798 O O . PHE A 1 107 ? 7.225 -7.221 -5.439 1.00 84.88 107 PHE A O 1
ATOM 805 N N . THR A 1 108 ? 7.838 -8.937 -6.748 1.00 85.38 108 THR A N 1
ATOM 806 C CA . THR A 1 108 ? 7.109 -9.960 -5.983 1.00 85.38 108 THR A CA 1
ATOM 807 C C . THR A 1 108 ? 7.625 -10.060 -4.547 1.00 85.38 108 THR A C 1
ATOM 809 O O . THR A 1 108 ? 6.826 -10.102 -3.613 1.00 85.38 108 THR A O 1
ATOM 812 N N . PHE A 1 109 ? 8.946 -10.044 -4.345 1.00 84.44 109 PHE A N 1
ATOM 813 C CA . PHE A 1 109 ? 9.547 -10.036 -3.008 1.00 84.44 109 PHE A CA 1
ATOM 814 C C . PHE A 1 109 ? 9.187 -8.776 -2.221 1.00 84.44 109 PHE A C 1
ATOM 816 O O . PHE A 1 109 ? 8.791 -8.880 -1.061 1.00 84.44 109 PHE A O 1
ATOM 823 N N . GLY A 1 110 ? 9.274 -7.600 -2.849 1.00 84.38 110 GLY A N 1
ATOM 824 C CA . GLY A 1 110 ? 8.874 -6.339 -2.224 1.00 84.38 110 GLY A CA 1
ATOM 825 C C . GLY A 1 110 ? 7.398 -6.342 -1.826 1.00 84.38 110 GLY A C 1
ATOM 826 O O . GLY A 1 110 ? 7.057 -5.985 -0.701 1.00 84.38 110 GLY A O 1
ATOM 827 N N . PHE A 1 111 ? 6.524 -6.828 -2.709 1.00 85.31 111 PHE A N 1
ATOM 828 C CA . PHE A 1 111 ? 5.100 -6.977 -2.425 1.00 85.31 111 PHE A CA 1
ATOM 829 C C . PHE A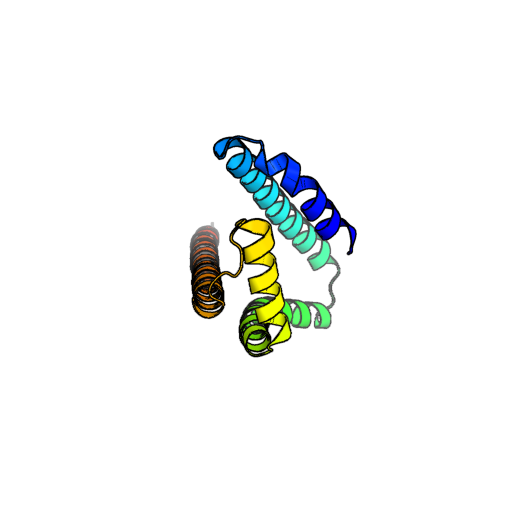 1 111 ? 4.848 -7.920 -1.241 1.00 85.31 111 PHE A C 1
ATOM 831 O O . PHE A 1 111 ? 4.126 -7.555 -0.314 1.00 85.31 111 PHE A O 1
ATOM 838 N N . MET A 1 112 ? 5.488 -9.092 -1.217 1.00 84.12 112 MET A N 1
ATOM 839 C CA . MET A 1 112 ? 5.365 -10.034 -0.099 1.00 84.12 112 MET A CA 1
ATOM 840 C C . MET A 1 112 ? 5.873 -9.439 1.216 1.00 84.12 112 MET A C 1
ATOM 842 O O . MET A 1 112 ? 5.226 -9.611 2.247 1.00 84.12 112 MET A O 1
ATOM 846 N N . ALA A 1 113 ? 6.977 -8.689 1.190 1.00 85.12 113 ALA A N 1
ATOM 847 C CA . ALA A 1 113 ? 7.482 -7.993 2.369 1.00 85.12 113 ALA A CA 1
ATOM 848 C C . ALA A 1 113 ? 6.460 -6.980 2.914 1.00 85.12 113 ALA A C 1
ATOM 850 O O . ALA A 1 113 ? 6.233 -6.932 4.122 1.00 85.12 113 ALA A O 1
ATOM 851 N N . VAL A 1 114 ? 5.790 -6.222 2.038 1.00 85.69 114 VAL A N 1
ATOM 852 C CA . VAL A 1 114 ? 4.722 -5.288 2.434 1.00 85.69 114 VAL A CA 1
ATOM 853 C C . VAL A 1 114 ? 3.520 -6.028 3.016 1.00 85.69 114 VAL A C 1
ATOM 855 O O . VAL A 1 114 ? 3.010 -5.619 4.057 1.00 85.69 114 VAL A O 1
ATOM 858 N N . VAL A 1 115 ? 3.081 -7.126 2.396 1.00 84.00 115 VAL A N 1
ATOM 859 C CA . VAL A 1 115 ? 1.963 -7.939 2.906 1.00 84.00 115 VAL A CA 1
ATOM 860 C C . VAL A 1 115 ? 2.285 -8.501 4.294 1.00 84.00 115 VAL A C 1
ATOM 862 O O . VAL A 1 115 ? 1.451 -8.424 5.195 1.00 84.00 115 VAL A O 1
ATOM 865 N N . ILE A 1 116 ? 3.506 -9.004 4.503 1.00 85.44 116 ILE A N 1
ATOM 866 C CA . ILE A 1 116 ? 3.963 -9.488 5.813 1.00 85.44 116 ILE A CA 1
ATOM 867 C C . ILE A 1 116 ? 4.012 -8.341 6.826 1.00 85.44 116 ILE A C 1
ATOM 869 O O . ILE A 1 116 ? 3.508 -8.489 7.937 1.00 85.44 116 ILE A O 1
ATOM 873 N N . ALA A 1 117 ? 4.570 -7.186 6.456 1.00 85.06 117 ALA A N 1
ATOM 874 C CA . ALA A 1 117 ? 4.627 -6.022 7.336 1.00 85.06 117 ALA A CA 1
ATOM 875 C C . ALA A 1 117 ? 3.221 -5.558 7.751 1.00 85.06 117 ALA A C 1
ATOM 877 O O . ALA A 1 117 ? 2.981 -5.306 8.930 1.00 85.06 117 ALA A O 1
ATOM 878 N N . GLN A 1 118 ? 2.271 -5.523 6.813 1.00 82.69 118 GLN A N 1
ATOM 879 C CA . GLN A 1 118 ? 0.866 -5.227 7.100 1.00 82.69 118 GLN A CA 1
ATOM 880 C C . GLN A 1 118 ? 0.255 -6.260 8.052 1.00 82.69 118 GLN A C 1
ATOM 882 O O . GLN A 1 118 ? -0.391 -5.871 9.023 1.00 82.69 118 GLN A O 1
ATOM 887 N N . ALA A 1 119 ? 0.502 -7.555 7.829 1.00 83.50 119 ALA A N 1
ATOM 888 C CA . ALA A 1 119 ? 0.031 -8.618 8.715 1.00 83.50 119 ALA A CA 1
ATOM 889 C C . ALA A 1 119 ? 0.552 -8.434 10.149 1.00 83.50 119 ALA A C 1
ATOM 891 O O . ALA A 1 119 ? -0.222 -8.498 11.104 1.00 83.50 119 ALA A O 1
ATOM 892 N N . VAL A 1 120 ? 1.850 -8.149 10.296 1.00 86.75 120 VAL A N 1
ATOM 893 C CA . VAL A 1 120 ? 2.496 -7.922 11.596 1.00 86.75 120 VAL A CA 1
ATOM 894 C C . VAL A 1 120 ? 1.952 -6.662 12.264 1.00 86.75 120 VAL A C 1
ATOM 896 O O . VAL A 1 120 ? 1.572 -6.716 13.431 1.00 86.75 120 VAL A O 1
ATOM 899 N N . CYS A 1 121 ? 1.857 -5.540 11.548 1.00 84.25 121 CYS A N 1
ATOM 900 C CA . CYS A 1 121 ? 1.305 -4.300 12.094 1.00 84.25 121 CYS A CA 1
ATOM 901 C C . CYS A 1 121 ? -0.145 -4.478 12.552 1.00 84.25 121 CYS A C 1
ATOM 903 O O . CYS A 1 121 ? -0.475 -4.097 13.674 1.00 84.25 121 CYS A O 1
ATOM 905 N N . THR A 1 122 ? -1.001 -5.092 11.731 1.00 82.31 122 THR A N 1
ATOM 906 C CA . THR A 1 122 ? -2.398 -5.355 12.099 1.00 82.31 122 THR A CA 1
ATOM 907 C C . THR A 1 122 ? -2.485 -6.306 13.291 1.00 82.31 122 THR A C 1
ATOM 909 O O . THR A 1 122 ? -3.283 -6.068 14.196 1.00 82.31 122 THR A O 1
ATOM 912 N N . PHE A 1 123 ? -1.637 -7.338 13.352 1.00 84.06 123 PHE A N 1
ATOM 913 C CA . PHE A 1 123 ? -1.573 -8.240 14.502 1.00 84.06 123 PHE A CA 1
ATOM 914 C C . PHE A 1 123 ? -1.175 -7.499 15.784 1.00 84.06 123 PHE A C 1
ATOM 916 O O . PHE A 1 123 ? -1.863 -7.620 16.794 1.00 84.06 123 PHE A O 1
ATOM 923 N N . LEU A 1 124 ? -0.117 -6.684 15.741 1.00 86.00 124 LEU A N 1
ATOM 924 C CA . LEU A 1 124 ? 0.345 -5.901 16.890 1.00 86.00 124 LEU A CA 1
ATOM 925 C C . LEU A 1 124 ? -0.701 -4.882 17.351 1.00 86.00 124 LEU A C 1
ATOM 927 O O . LEU A 1 124 ? -0.937 -4.757 18.551 1.00 86.00 124 LEU A O 1
ATOM 931 N N . LEU A 1 125 ? -1.358 -4.188 16.419 1.00 83.75 125 LEU A N 1
ATOM 932 C CA . LEU A 1 125 ? -2.437 -3.252 16.737 1.00 83.75 125 LEU A CA 1
ATOM 933 C C . LEU A 1 125 ? -3.648 -3.972 17.335 1.00 83.75 125 LEU A C 1
ATOM 935 O O . LEU A 1 125 ? -4.196 -3.507 18.332 1.00 83.75 125 LEU A O 1
ATOM 939 N N . SER A 1 126 ? -4.030 -5.127 16.785 1.00 81.06 126 SER A N 1
ATOM 940 C CA . SER A 1 126 ? -5.114 -5.951 17.328 1.00 81.06 126 SER A CA 1
ATOM 941 C C . SER A 1 126 ? -4.782 -6.453 18.732 1.00 81.06 126 SER A C 1
ATOM 943 O O . SER A 1 126 ? -5.643 -6.445 19.611 1.00 81.06 126 SER A O 1
ATOM 945 N N . LEU A 1 127 ? -3.538 -6.875 18.960 1.00 84.94 127 LEU A N 1
ATOM 946 C CA . LEU A 1 127 ? -3.078 -7.348 20.258 1.00 84.94 127 LEU A CA 1
ATOM 947 C C . LEU A 1 127 ? -3.045 -6.198 21.273 1.00 84.94 127 LEU A C 1
ATOM 949 O O . LEU A 1 127 ? -3.567 -6.339 22.377 1.00 84.94 127 LEU A O 1
ATOM 953 N N . GLY A 1 128 ? -2.507 -5.041 20.879 1.00 85.62 128 GLY A N 1
ATOM 954 C CA . GLY A 1 128 ? -2.498 -3.822 21.688 1.00 85.62 128 GLY A CA 1
ATOM 955 C C . GLY A 1 128 ? -3.906 -3.359 22.056 1.00 85.62 128 GLY A C 1
ATOM 956 O O . GLY A 1 128 ? -4.166 -3.054 23.219 1.00 85.62 128 GLY A O 1
ATOM 957 N N . TRP A 1 129 ? -4.839 -3.397 21.103 1.00 83.69 129 TRP A N 1
ATOM 958 C CA . TRP A 1 129 ? -6.249 -3.105 21.348 1.00 83.69 129 TRP A CA 1
ATOM 959 C C . TRP A 1 129 ? -6.878 -4.095 22.332 1.00 83.69 129 TRP A C 1
ATOM 961 O O . TRP A 1 129 ? -7.542 -3.685 23.280 1.00 83.69 129 TRP A O 1
ATOM 971 N N . HIS A 1 130 ? -6.636 -5.397 22.160 1.00 79.19 130 HIS A N 1
ATOM 972 C CA . HIS A 1 130 ? -7.179 -6.425 23.048 1.00 79.19 130 HIS A CA 1
ATOM 973 C C . HIS A 1 130 ? -6.629 -6.299 24.480 1.00 79.19 130 HIS A C 1
ATOM 975 O O . HIS A 1 130 ? -7.376 -6.406 25.456 1.00 79.19 130 HIS A O 1
ATOM 981 N N . PHE A 1 131 ? -5.338 -5.990 24.626 1.00 80.00 131 PHE A N 1
ATOM 982 C CA . PHE A 1 131 ? -4.724 -5.692 25.921 1.00 80.00 131 PHE A CA 1
ATOM 983 C C . PHE A 1 131 ? -5.262 -4.405 26.556 1.00 80.00 131 PHE A C 1
ATOM 985 O O . PHE A 1 131 ? -5.434 -4.353 27.771 1.00 80.00 131 PHE A O 1
ATOM 992 N N . TRP A 1 132 ? -5.543 -3.372 25.765 1.00 78.12 132 TRP A N 1
ATOM 993 C CA . TRP A 1 132 ? -6.120 -2.130 26.275 1.00 78.12 132 TRP A CA 1
ATOM 994 C C . TRP A 1 132 ? -7.579 -2.321 26.713 1.00 78.12 132 TRP A C 1
ATOM 996 O O . TRP A 1 132 ? -7.928 -1.975 27.839 1.00 78.12 132 TRP A O 1
ATOM 1006 N N . MET A 1 133 ? -8.400 -2.983 25.896 1.00 74.56 133 MET A N 1
ATOM 1007 C CA . MET A 1 133 ? -9.812 -3.233 26.206 1.00 74.56 133 MET A CA 1
ATOM 1008 C C . MET A 1 133 ? -9.994 -4.193 27.396 1.00 74.56 133 MET A C 1
ATOM 1010 O O . MET A 1 133 ? -10.904 -4.030 28.207 1.00 74.56 133 MET A O 1
ATOM 1014 N N . SER A 1 134 ? -9.098 -5.174 27.553 1.00 70.06 134 SER A N 1
ATOM 1015 C CA . SER A 1 134 ? -9.100 -6.073 28.718 1.00 70.06 134 SER A CA 1
ATOM 1016 C C . SER A 1 134 ? -8.684 -5.386 30.024 1.00 70.06 134 SER A C 1
ATOM 1018 O O . SER A 1 134 ? -9.020 -5.888 31.098 1.00 70.06 134 SER A O 1
ATOM 1020 N N . ARG A 1 135 ? -8.008 -4.228 29.964 1.00 59.72 135 ARG A N 1
ATOM 1021 C CA . ARG A 1 135 ? -7.770 -3.378 31.143 1.00 59.72 135 ARG A CA 1
ATOM 1022 C C . ARG A 1 135 ? -9.026 -2.608 31.540 1.00 59.72 135 ARG A C 1
ATOM 1024 O O . ARG A 1 135 ? -9.326 -2.555 32.725 1.00 59.72 135 ARG A O 1
ATOM 1031 N N . THR A 1 136 ? -9.794 -2.099 30.579 1.00 55.06 136 THR A N 1
ATOM 1032 C CA . THR A 1 136 ? -11.062 -1.393 30.844 1.00 55.06 136 THR A CA 1
ATOM 1033 C C . THR A 1 136 ? -12.130 -2.310 31.455 1.00 55.06 136 THR A C 1
ATOM 1035 O O . THR A 1 136 ? -12.953 -1.861 32.240 1.00 55.06 136 THR A O 1
ATOM 1038 N N . ALA A 1 137 ? -12.094 -3.614 31.159 1.00 54.25 137 ALA A N 1
ATOM 1039 C CA . ALA A 1 137 ? -13.001 -4.600 31.757 1.00 54.25 137 ALA A CA 1
ATOM 1040 C C . ALA A 1 137 ? -12.687 -4.951 33.231 1.00 54.25 137 ALA A C 1
ATOM 1042 O O . ALA A 1 137 ? -13.471 -5.658 33.862 1.00 54.25 137 ALA A O 1
ATOM 1043 N N . ARG A 1 138 ? -11.545 -4.504 33.783 1.00 52.31 138 ARG A N 1
ATOM 1044 C CA . ARG A 1 138 ? -11.112 -4.803 35.163 1.00 52.31 138 ARG A CA 1
ATOM 1045 C C . ARG A 1 138 ? -11.437 -3.713 36.188 1.00 52.31 138 ARG A C 1
ATOM 1047 O O . ARG A 1 138 ? -11.075 -3.889 37.344 1.00 52.31 138 ARG A O 1
ATOM 1054 N N . GLU A 1 139 ? -12.152 -2.658 35.805 1.00 50.41 139 GLU A N 1
ATOM 1055 C CA . GLU A 1 139 ? -12.766 -1.724 36.760 1.00 50.41 139 GLU A CA 1
ATOM 1056 C C . GLU A 1 139 ? -14.293 -1.917 36.827 1.00 50.41 139 GLU A C 1
ATOM 1058 O O . GLU A 1 139 ? -15.053 -1.101 36.305 1.00 50.41 139 GLU A O 1
ATOM 1063 N N . PRO A 1 140 ? -14.800 -2.985 37.465 1.00 50.12 140 PRO A N 1
ATOM 1064 C CA . PRO A 1 140 ? -16.012 -2.875 38.250 1.00 50.12 140 PRO A CA 1
ATOM 1065 C C . PRO A 1 140 ? -15.637 -2.369 39.653 1.00 50.12 140 PRO A C 1
ATOM 1067 O O . PRO A 1 140 ? -14.757 -2.932 40.300 1.00 50.12 140 PRO A O 1
ATOM 1070 N N . SER A 1 141 ? -16.299 -1.274 40.040 1.00 45.28 141 SER A N 1
ATOM 1071 C CA . SER A 1 141 ? -16.406 -0.664 41.380 1.00 45.28 141 SER A CA 1
ATOM 1072 C C . SER A 1 141 ? -15.979 -1.518 42.573 1.00 45.28 141 SER A C 1
ATOM 1074 O O . SER A 1 141 ? -16.552 -2.626 42.706 1.00 45.28 141 SER A O 1
#

Radius of gyration: 20.18 Å; chains: 1; bounding box: 47×31×63 Å

Sequence (141 aa):
MVVPPIAIAVAIPWLRQQSDGLVFLLTGIAATLTVLSSIALAVLNDRQIDEWQRSNARFSSQWGWTVGAGLVALLLVVPPVRDLIVAGAAVWGGVPNPDARLVVTTFTFGFMAVVIAQAVCTFLLSLGWHFWMSRTAREPS

Foldseek 3Di:
DPVVVVVVVVCVVVLVVDDPVVNVVVVVVVVVVVVVVVVVVVVVVVVPDDPVRVVVVVVCVVCVLVVVLVVVVVLLVPVVSLVVQQVVCCVVVVDPDDDSVVSSVVVVVVSVVVVVVVVVVVVVVVVVVVVVVVVVVPDDD